Protein AF-A0A3N6MP33-F1 (afdb_monomer)

Sequence (142 aa):
MGRRGSESVDGRLYGLIVLSTVFGIGHHVDHVVRGNHVGWPLIPEITPFTYTLAIYPFLAAGLYLTLTERAGAGYWAVLLGAIFALVTVTHFGPWATEPPGDVVGPYESALAGYAAFAWLLGLVGALLVATCYSVLRWRRVA

Secondary structure (DSSP, 8-state):
-PPPGGGG--HHHHHHHHHHHHHHHHHHHHHHHHTSS--TTTSSS--HHHHHTTHHHHHHHHHHHHHTTS--HHHHHHHHHHHHHHHHHHHSSTT-SS-HHHHHTT-SSHHHHHHHHHHHHHHHHHHHHHHHHHHHHHHHH-

Foldseek 3Di:
DADFQQVLQDPVLVVLLVQLVVLLVVLLVLCVVLVPQDAPPVHPHDGPSNVCVVLVVLSVVQVVCNVVRNHHLVSQLVSLVVVLVSLDQCADDPNHVCHLCNQQVSDPDNVNSVVSVVSSVSSNVSSVVSNVSSVVSVVVSD

Radius of gyration: 16.41 Å; Cα contacts (8 Å, |Δi|>4): 159; chains: 1; bounding box: 38×28×55 Å

Organism: Natrarchaeobius chitinivorans (NCBI:txid1679083)

pLDDT: mean 94.91, std 9.64, range [42.5, 98.88]

Mean predicted aligned error: 3.57 Å

Solvent-accessible surface area (backbone atoms only — not comparable to full-atom values): 7390 Å² total; per-residue (Å²): 133,83,79,56,12,42,81,36,49,48,74,66,56,51,49,34,51,51,52,28,48,53,34,50,51,52,48,56,49,43,29,63,74,54,69,50,77,60,18,36,93,83,41,94,51,84,35,73,48,32,62,55,58,55,52,57,60,52,53,51,51,50,50,53,31,22,77,69,45,73,32,33,17,57,55,48,20,53,53,35,39,52,51,35,50,50,58,44,42,37,35,42,74,98,71,32,80,49,35,65,63,70,54,26,63,64,39,93,45,65,68,57,7,50,48,49,45,50,46,51,51,48,28,51,51,36,24,47,52,37,17,55,49,20,44,53,32,26,69,74,67,109

Nearest PDB structures (foldseek):
  5t1o-assembly1_B  TM=2.686E-01  e=9.001E+00  Escherichia coli K-12

Structure (mmCIF, N/CA/C/O backbone):
data_AF-A0A3N6MP33-F1
#
_entry.id   AF-A0A3N6MP33-F1
#
loop_
_atom_site.group_PDB
_atom_site.id
_atom_site.type_symbol
_atom_site.label_atom_id
_atom_site.label_alt_id
_atom_site.label_comp_id
_atom_site.label_asym_id
_atom_site.label_entity_id
_atom_site.label_seq_id
_atom_site.pdbx_PDB_ins_code
_atom_site.Cartn_x
_atom_site.Cartn_y
_atom_site.Cartn_z
_atom_site.occupancy
_atom_site.B_iso_or_equiv
_atom_site.auth_seq_id
_atom_site.auth_comp_id
_atom_site.auth_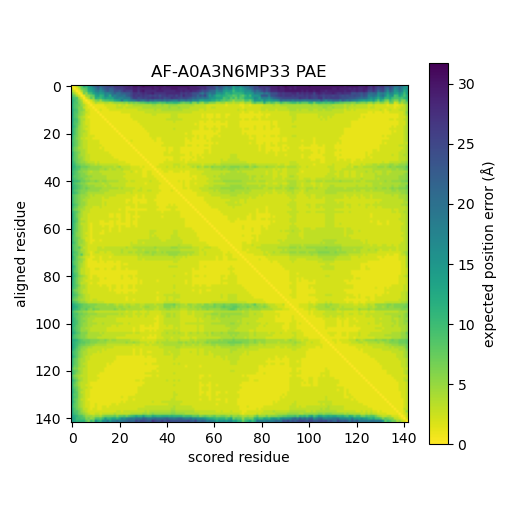asym_id
_atom_site.auth_atom_id
_atom_site.pdbx_PDB_model_num
ATOM 1 N N . MET A 1 1 ? -13.812 1.251 32.218 1.00 42.50 1 MET A N 1
ATOM 2 C CA . MET A 1 1 ? -14.077 -0.023 31.512 1.00 42.50 1 MET A CA 1
ATOM 3 C C . MET A 1 1 ? -13.658 0.184 30.063 1.00 42.50 1 MET A C 1
ATOM 5 O O . MET A 1 1 ? -14.336 0.915 29.358 1.00 42.50 1 MET A O 1
ATOM 9 N N . GLY A 1 2 ? -12.468 -0.288 29.678 1.00 49.75 2 GLY A N 1
ATOM 10 C CA . GLY A 1 2 ? -11.901 -0.023 28.349 1.00 49.75 2 GLY A CA 1
ATOM 11 C C . GLY A 1 2 ? -12.729 -0.705 27.264 1.00 49.75 2 GLY A C 1
ATOM 12 O O . GLY A 1 2 ? -13.003 -1.898 27.376 1.00 49.75 2 GLY A O 1
ATOM 13 N N . ARG A 1 3 ? -13.174 0.055 26.259 1.00 54.34 3 ARG A N 1
ATOM 14 C CA . ARG A 1 3 ? -13.923 -0.486 25.116 1.00 54.34 3 ARG A CA 1
ATOM 15 C C . ARG A 1 3 ? -13.048 -1.501 24.384 1.00 54.34 3 ARG A C 1
ATOM 17 O O . ARG A 1 3 ? -11.854 -1.268 24.196 1.00 54.34 3 ARG A O 1
ATOM 24 N N . ARG A 1 4 ? -13.648 -2.634 24.024 1.00 60.75 4 ARG A N 1
ATOM 25 C CA . ARG A 1 4 ? -12.998 -3.753 23.331 1.00 60.75 4 ARG A CA 1
ATOM 26 C C . ARG A 1 4 ? -12.408 -3.270 22.002 1.00 60.75 4 ARG A C 1
ATOM 28 O O . ARG A 1 4 ? -13.060 -2.510 21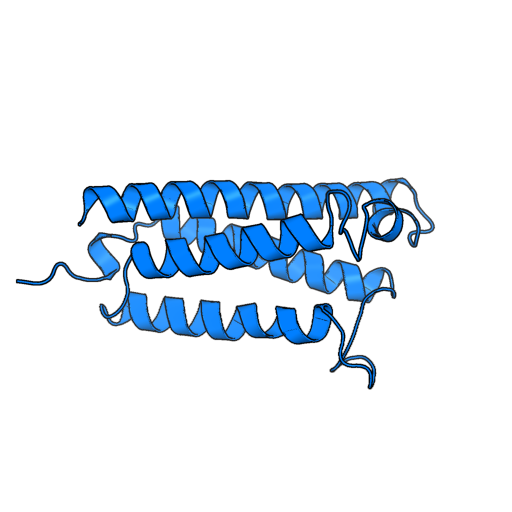.286 1.00 60.75 4 ARG A O 1
ATOM 35 N N . GLY A 1 5 ? -11.181 -3.679 21.673 1.00 58.25 5 GLY A N 1
ATOM 36 C CA . GLY A 1 5 ? -10.513 -3.283 20.427 1.00 58.25 5 GLY A CA 1
ATOM 37 C C . GLY A 1 5 ? -11.363 -3.547 19.173 1.00 58.25 5 GLY A C 1
ATOM 38 O O . GLY A 1 5 ? -11.414 -2.695 18.280 1.00 58.25 5 GLY A O 1
ATOM 39 N N . SER A 1 6 ? -12.115 -4.651 19.148 1.00 61.28 6 SER A N 1
ATOM 40 C CA . SER A 1 6 ? -12.984 -5.068 18.042 1.00 61.28 6 SER A CA 1
ATOM 41 C C . SER A 1 6 ? -14.206 -4.175 17.834 1.00 61.28 6 SER A C 1
ATOM 43 O O . SER A 1 6 ? -14.604 -3.964 16.694 1.00 61.28 6 SER A O 1
ATOM 45 N N . GLU A 1 7 ? -14.768 -3.552 18.877 1.00 76.50 7 GLU A N 1
ATOM 46 C CA . GLU A 1 7 ? -15.962 -2.693 18.737 1.00 76.50 7 GLU A CA 1
ATOM 47 C C . GLU A 1 7 ? -15.701 -1.497 17.806 1.00 76.50 7 GLU A C 1
ATOM 49 O O . GLU A 1 7 ? -16.592 -0.981 17.121 1.00 76.50 7 GLU A O 1
ATOM 54 N N . SER A 1 8 ? -14.445 -1.054 17.748 1.00 87.50 8 SER A N 1
ATOM 55 C CA . SER A 1 8 ? -14.027 0.048 16.888 1.00 87.50 8 SER A CA 1
ATOM 56 C C . SER A 1 8 ? -13.754 -0.360 15.437 1.00 87.50 8 SER A C 1
ATOM 58 O O . SER A 1 8 ? -13.814 0.508 14.562 1.00 87.50 8 SER A O 1
ATOM 60 N N . VAL A 1 9 ? -13.539 -1.650 15.162 1.00 94.50 9 VAL A N 1
ATOM 61 C CA . VAL A 1 9 ? -13.194 -2.199 13.842 1.00 94.50 9 VAL A CA 1
ATOM 62 C C . VAL A 1 9 ? -14.361 -3.032 13.314 1.00 94.50 9 VAL A C 1
ATOM 64 O O . VAL A 1 9 ? -14.545 -4.184 13.684 1.00 94.50 9 VAL A O 1
ATOM 67 N N . ASP A 1 10 ? -15.175 -2.443 12.439 1.00 94.31 10 ASP A N 1
ATOM 68 C CA . ASP A 1 10 ? -16.311 -3.141 11.834 1.00 94.31 10 ASP A CA 1
ATOM 69 C C . ASP A 1 10 ? -15.941 -3.846 10.518 1.00 94.31 10 ASP A C 1
ATOM 71 O O . ASP A 1 10 ? -14.836 -3.710 9.990 1.00 94.31 10 ASP A O 1
ATOM 75 N N . GLY A 1 11 ? -16.900 -4.582 9.946 1.00 95.88 11 GLY A N 1
ATOM 76 C CA . GLY A 1 11 ? -16.713 -5.292 8.676 1.00 95.88 11 GLY A CA 1
ATOM 77 C C . GLY A 1 11 ? -16.289 -4.389 7.511 1.00 95.88 11 GLY A C 1
ATOM 78 O O . GLY A 1 11 ? -15.592 -4.846 6.608 1.00 95.88 11 GLY A O 1
ATOM 79 N N . ARG A 1 12 ? -16.647 -3.097 7.538 1.00 97.69 12 ARG A N 1
ATOM 80 C CA . ARG A 1 12 ? -16.214 -2.131 6.519 1.00 97.69 12 ARG A CA 1
ATOM 81 C C . ARG A 1 12 ? -14.732 -1.814 6.661 1.00 97.69 12 ARG A C 1
ATOM 83 O O . ARG A 1 12 ? -14.023 -1.840 5.659 1.00 97.69 12 ARG A O 1
ATOM 90 N N . LEU A 1 13 ? -14.254 -1.560 7.882 1.00 97.44 13 LEU A N 1
ATOM 91 C CA . LEU A 1 13 ? -12.827 -1.341 8.115 1.00 97.44 13 LEU A CA 1
ATOM 92 C C . LEU A 1 13 ? -12.015 -2.602 7.785 1.00 97.44 13 LEU A C 1
ATOM 94 O O . LEU A 1 13 ? -10.995 -2.487 7.112 1.00 97.44 13 LEU A O 1
ATOM 98 N N . TYR A 1 14 ? -12.496 -3.797 8.147 1.00 97.88 14 TYR A N 1
ATOM 99 C CA . TYR A 1 14 ? -11.870 -5.050 7.706 1.00 97.88 14 TYR A CA 1
ATOM 100 C C . TYR A 1 14 ? -11.805 -5.167 6.181 1.00 97.88 14 TYR A C 1
ATOM 102 O O . TYR A 1 14 ? -10.747 -5.479 5.641 1.00 97.88 14 TYR A O 1
ATOM 110 N N . GLY A 1 15 ? -12.900 -4.865 5.480 1.00 98.50 15 GLY A N 1
ATOM 111 C CA . GLY A 1 15 ? -12.928 -4.868 4.017 1.00 98.50 15 GLY A CA 1
ATOM 112 C C . GLY A 1 15 ? -11.906 -3.909 3.405 1.00 98.50 15 GLY A C 1
ATOM 113 O O . GLY A 1 15 ? -11.206 -4.280 2.469 1.00 98.50 15 GLY A O 1
ATOM 114 N N . LEU A 1 16 ? -11.758 -2.707 3.968 1.00 98.62 16 LEU A N 1
ATOM 115 C CA . LEU A 1 16 ? -10.766 -1.726 3.517 1.00 98.62 16 LEU A CA 1
ATOM 116 C C . LEU A 1 16 ? -9.323 -2.182 3.783 1.00 98.62 16 LEU A C 1
ATOM 118 O O . LEU A 1 16 ? -8.462 -1.988 2.926 1.00 98.62 16 LEU A O 1
ATOM 122 N N . ILE A 1 17 ? -9.057 -2.815 4.931 1.00 98.44 17 ILE A N 1
ATOM 123 C CA . ILE A 1 17 ? -7.747 -3.407 5.247 1.00 98.44 17 ILE A CA 1
ATOM 124 C C . ILE A 1 17 ? -7.406 -4.508 4.239 1.00 98.44 17 ILE A C 1
ATOM 126 O O . ILE A 1 17 ? -6.319 -4.493 3.662 1.00 98.44 17 ILE A O 1
ATOM 130 N N . VAL A 1 18 ? -8.338 -5.431 3.982 1.00 98.62 18 VAL A N 1
ATOM 131 C CA . VAL A 1 18 ? -8.155 -6.515 3.003 1.00 98.62 18 VAL A CA 1
ATOM 132 C C . VAL A 1 18 ? -7.919 -5.945 1.609 1.00 98.62 18 VAL A C 1
ATOM 134 O O . VAL A 1 18 ? -6.946 -6.321 0.962 1.00 98.62 18 VAL A O 1
ATOM 137 N N . LEU A 1 19 ? -8.749 -4.997 1.169 1.00 98.69 19 LEU A N 1
ATOM 138 C CA . LEU A 1 19 ? -8.618 -4.362 -0.140 1.00 98.69 19 LEU A CA 1
ATOM 139 C C . LEU A 1 19 ? -7.246 -3.696 -0.308 1.00 98.69 19 LEU A C 1
ATOM 141 O O . LEU A 1 19 ? -6.563 -3.935 -1.300 1.00 98.69 19 LEU A O 1
ATOM 145 N N . SER A 1 20 ? -6.817 -2.917 0.688 1.00 98.69 20 SER A N 1
ATOM 146 C CA . SER A 1 20 ? -5.511 -2.244 0.679 1.00 98.69 20 SER A CA 1
ATOM 147 C C . SER A 1 20 ? -4.360 -3.252 0.664 1.00 98.69 20 SER A C 1
ATOM 149 O O . SER A 1 20 ? -3.362 -3.044 -0.020 1.00 98.69 20 SER A O 1
ATOM 151 N N . THR A 1 21 ? -4.514 -4.375 1.372 1.00 98.69 21 THR A N 1
ATOM 152 C CA . THR A 1 21 ? -3.531 -5.467 1.386 1.00 98.69 21 THR A CA 1
ATOM 153 C C . THR A 1 21 ? -3.423 -6.133 0.015 1.00 98.69 21 THR A C 1
ATOM 155 O O . THR A 1 21 ? -2.313 -6.339 -0.465 1.00 98.69 21 THR A O 1
ATOM 158 N N . VAL A 1 22 ? -4.547 -6.423 -0.652 1.00 98.75 22 VAL A N 1
ATOM 159 C CA . VAL A 1 22 ? -4.554 -6.997 -2.011 1.00 98.75 22 VAL A CA 1
ATOM 160 C C . VAL A 1 22 ? -3.871 -6.061 -3.002 1.00 98.75 22 VAL A C 1
ATOM 162 O O . VAL A 1 22 ? -3.009 -6.503 -3.760 1.00 98.75 22 VAL A O 1
ATOM 165 N N . PHE A 1 23 ? -4.196 -4.767 -2.963 1.00 98.81 23 PHE A N 1
ATOM 166 C CA . PHE A 1 23 ? -3.508 -3.779 -3.788 1.00 98.81 23 PHE A CA 1
ATOM 167 C C . PHE A 1 23 ? -2.007 -3.720 -3.478 1.00 98.81 23 PHE A C 1
ATOM 169 O O . PHE A 1 23 ? -1.206 -3.693 -4.407 1.00 98.81 23 PHE A O 1
ATOM 176 N N . GLY A 1 24 ? -1.614 -3.760 -2.200 1.00 98.62 24 GLY A N 1
ATOM 177 C CA . GLY A 1 24 ? -0.212 -3.721 -1.777 1.00 98.62 24 GLY A CA 1
ATOM 178 C C . GLY A 1 24 ? 0.593 -4.933 -2.249 1.00 98.62 24 GLY A C 1
ATOM 179 O O . GLY A 1 24 ? 1.717 -4.768 -2.726 1.00 98.62 24 GLY A O 1
ATOM 180 N N . ILE A 1 25 ? -0.001 -6.130 -2.187 1.00 98.75 25 ILE A N 1
ATOM 181 C CA . ILE A 1 25 ? 0.587 -7.358 -2.740 1.00 98.75 25 ILE A CA 1
ATOM 182 C C . ILE A 1 25 ? 0.716 -7.234 -4.254 1.00 98.75 25 ILE A C 1
ATOM 184 O O . ILE A 1 25 ? 1.795 -7.472 -4.783 1.00 98.75 25 ILE A O 1
ATOM 188 N N . GLY A 1 26 ? -0.353 -6.828 -4.947 1.00 98.81 26 GLY A N 1
ATOM 189 C CA . GLY A 1 26 ? -0.321 -6.638 -6.397 1.00 98.81 26 GLY A CA 1
ATOM 190 C C . GLY A 1 26 ? 0.728 -5.614 -6.832 1.00 98.81 26 GLY A C 1
ATOM 191 O O . GLY A 1 26 ? 1.414 -5.839 -7.818 1.00 98.81 26 GLY A O 1
ATOM 192 N N . HIS A 1 27 ? 0.926 -4.550 -6.048 1.00 98.62 27 HIS A N 1
ATOM 193 C CA . HIS A 1 27 ? 1.982 -3.566 -6.278 1.00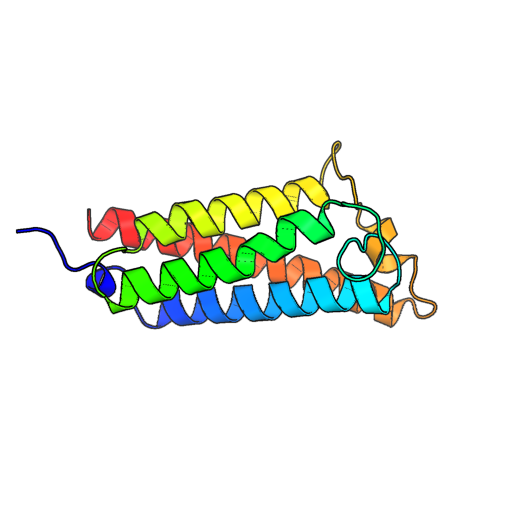 98.62 27 HIS A CA 1
ATOM 194 C C . HIS A 1 27 ? 3.372 -4.185 -6.107 1.00 98.62 27 HIS A C 1
ATOM 196 O O . HIS A 1 27 ? 4.204 -4.056 -6.990 1.00 98.62 27 HIS A O 1
ATOM 202 N N . HIS A 1 28 ? 3.629 -4.957 -5.045 1.00 98.50 28 HIS A N 1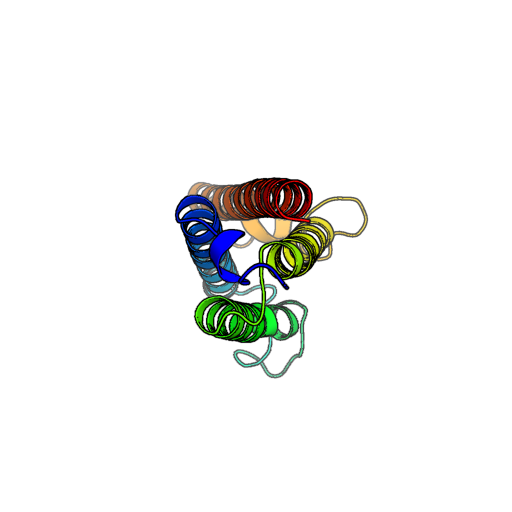
ATOM 203 C CA . HIS A 1 28 ? 4.911 -5.671 -4.927 1.00 98.50 28 HIS A CA 1
ATOM 204 C C . HIS A 1 28 ? 5.123 -6.676 -6.066 1.00 98.50 28 HIS A C 1
ATOM 206 O O . HIS A 1 28 ? 6.241 -6.804 -6.552 1.00 98.50 28 HIS A O 1
ATOM 212 N N . VAL A 1 29 ? 4.074 -7.375 -6.508 1.00 98.62 29 VAL A N 1
ATOM 213 C CA . VAL A 1 29 ? 4.146 -8.264 -7.677 1.00 98.62 29 VAL A CA 1
ATOM 214 C C . VAL A 1 29 ? 4.479 -7.475 -8.941 1.00 98.62 29 VAL A C 1
ATOM 216 O O . VAL A 1 29 ? 5.308 -7.946 -9.713 1.00 98.62 29 VAL A O 1
ATOM 219 N N . ASP A 1 30 ? 3.902 -6.283 -9.127 1.00 98.50 30 ASP A N 1
ATOM 220 C CA 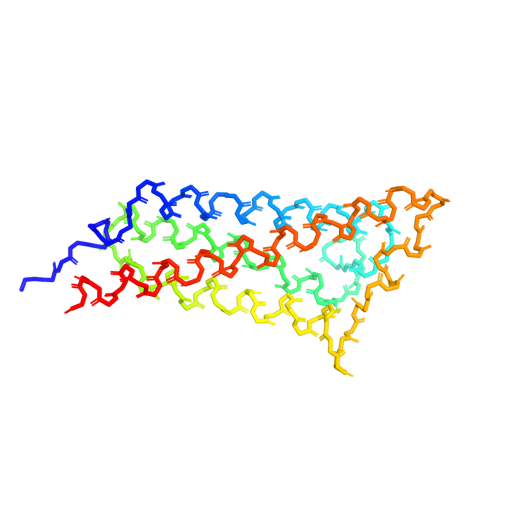. ASP A 1 30 ? 4.257 -5.383 -10.227 1.00 98.50 30 ASP A CA 1
ATOM 221 C C . ASP A 1 30 ? 5.768 -5.150 -10.264 1.00 98.50 30 ASP A C 1
ATOM 223 O O . ASP A 1 30 ? 6.361 -5.497 -11.277 1.00 98.50 30 ASP A O 1
ATOM 227 N N . HIS A 1 31 ? 6.405 -4.720 -9.162 1.00 98.25 31 HIS A N 1
ATOM 228 C CA . HIS A 1 31 ? 7.871 -4.561 -9.083 1.00 98.25 31 HIS A CA 1
ATOM 229 C C . HIS A 1 31 ? 8.636 -5.792 -9.593 1.00 98.25 31 HIS A C 1
ATOM 231 O O . HIS A 1 31 ? 9.59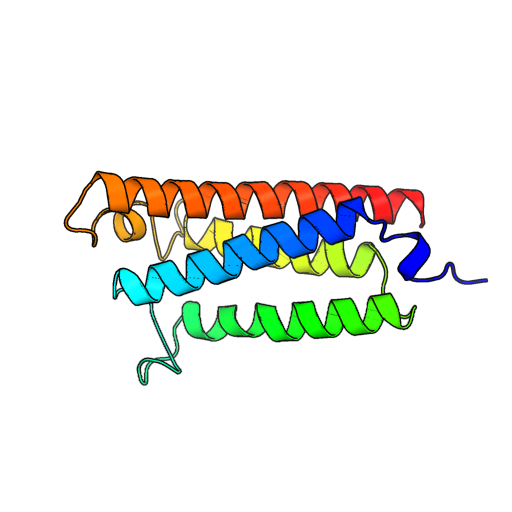3 -5.660 -10.358 1.00 98.25 31 HIS A O 1
ATOM 237 N N . VAL A 1 32 ? 8.209 -6.997 -9.200 1.00 98.31 32 VAL A N 1
ATOM 238 C CA . VAL A 1 32 ? 8.842 -8.248 -9.649 1.00 98.31 32 VAL A CA 1
ATOM 239 C C . VAL A 1 32 ? 8.670 -8.457 -11.152 1.00 98.31 32 VAL A C 1
ATOM 241 O O . VAL A 1 32 ? 9.627 -8.825 -11.826 1.00 98.31 32 VAL A O 1
ATOM 244 N N . VAL A 1 33 ? 7.465 -8.223 -11.677 1.00 97.81 33 VAL A N 1
ATOM 245 C CA . VAL A 1 33 ? 7.138 -8.406 -13.098 1.00 97.81 33 VAL A CA 1
ATOM 246 C C . VAL A 1 33 ? 7.869 -7.389 -13.972 1.00 97.81 33 VAL A C 1
ATOM 248 O O . VAL A 1 33 ? 8.435 -7.770 -14.994 1.00 97.81 33 VAL A O 1
ATOM 251 N N . ARG A 1 34 ? 7.880 -6.112 -13.574 1.00 96.50 34 ARG A N 1
ATOM 252 C CA . ARG A 1 34 ? 8.539 -5.032 -14.326 1.00 96.50 34 ARG A CA 1
ATOM 253 C C . ARG A 1 34 ? 10.063 -5.031 -14.179 1.00 96.50 34 ARG A C 1
ATOM 255 O O . ARG A 1 34 ? 10.751 -4.397 -14.972 1.00 96.50 34 ARG A O 1
ATOM 262 N N . GLY A 1 35 ? 10.597 -5.743 -13.187 1.00 95.38 35 GLY A N 1
ATOM 263 C CA . GLY A 1 35 ? 12.029 -6.010 -13.047 1.00 95.38 35 GLY A CA 1
ATOM 264 C C . GLY A 1 35 ? 12.882 -4.819 -12.596 1.00 95.38 35 GLY A C 1
ATOM 265 O O . GLY A 1 35 ? 14.107 -4.908 -12.647 1.00 95.38 35 GLY A O 1
ATOM 266 N N . ASN A 1 36 ? 12.280 -3.717 -12.140 1.00 96.62 36 ASN A N 1
ATOM 267 C CA . ASN A 1 36 ? 12.987 -2.593 -11.526 1.00 96.62 36 ASN A CA 1
ATOM 268 C C . ASN A 1 36 ? 12.462 -2.303 -10.114 1.00 96.62 36 ASN A C 1
ATOM 270 O O . ASN A 1 36 ? 11.364 -2.707 -9.735 1.00 96.62 36 ASN A O 1
ATOM 274 N N . HIS A 1 37 ? 13.289 -1.616 -9.318 1.00 96.38 37 HIS A N 1
ATOM 275 C CA . HIS A 1 37 ? 12.981 -1.266 -7.925 1.00 96.38 37 HIS A CA 1
ATOM 276 C C . HIS A 1 37 ? 12.610 -2.470 -7.047 1.00 96.38 37 HIS A C 1
ATOM 278 O O . HIS A 1 37 ? 11.791 -2.367 -6.140 1.00 96.38 37 HIS A O 1
ATOM 284 N N . VAL A 1 38 ? 13.205 -3.630 -7.321 1.00 97.69 38 VAL A N 1
ATOM 285 C CA . VAL A 1 38 ? 13.169 -4.797 -6.430 1.00 97.69 38 VAL A CA 1
ATOM 286 C C . VAL A 1 38 ? 14.313 -4.716 -5.415 1.00 97.69 38 VAL A C 1
ATOM 288 O O . VAL A 1 38 ? 15.168 -3.833 -5.474 1.00 97.69 38 VAL A O 1
ATOM 291 N N . GLY A 1 39 ? 14.327 -5.623 -4.449 1.00 97.38 39 GLY A N 1
ATOM 292 C CA . GLY A 1 39 ? 15.396 -5.754 -3.462 1.00 97.38 39 GLY A CA 1
ATOM 293 C C . GLY A 1 39 ? 15.414 -7.160 -2.886 1.00 97.38 39 GLY A C 1
ATOM 294 O O . GLY A 1 39 ? 14.710 -8.054 -3.369 1.00 97.38 39 GLY A O 1
ATOM 295 N N . TRP A 1 40 ? 16.172 -7.360 -1.816 1.00 97.56 40 TRP A N 1
ATOM 296 C CA . TRP A 1 40 ? 16.123 -8.584 -1.028 1.00 97.56 40 TRP A CA 1
ATOM 297 C C . TRP A 1 40 ? 14.670 -8.916 -0.641 1.00 97.56 40 TRP A C 1
ATOM 299 O O . TRP A 1 40 ? 13.930 -8.005 -0.244 1.00 97.56 40 TRP A O 1
ATOM 309 N N . PRO A 1 41 ? 14.237 -10.187 -0.749 1.00 96.56 41 PRO A N 1
ATOM 310 C CA . PRO A 1 41 ? 15.051 -11.387 -0.982 1.00 96.56 41 PRO A CA 1
ATOM 311 C C . PRO A 1 41 ? 15.283 -11.771 -2.454 1.00 96.56 41 PRO A C 1
ATOM 313 O O . PRO A 1 41 ? 15.818 -12.848 -2.703 1.00 96.56 41 PRO A O 1
ATOM 316 N N . LEU A 1 42 ? 14.880 -10.949 -3.427 1.00 97.25 42 LEU A N 1
ATOM 317 C CA . LEU A 1 42 ? 15.012 -11.289 -4.852 1.00 97.25 42 LEU A CA 1
ATOM 318 C C . LEU A 1 42 ? 16.420 -11.029 -5.392 1.00 97.25 42 LEU A C 1
ATOM 320 O O . LEU A 1 42 ? 16.933 -11.821 -6.179 1.00 97.25 42 LEU A O 1
ATOM 324 N N . ILE A 1 43 ? 17.040 -9.940 -4.944 1.00 97.25 43 ILE A N 1
ATOM 325 C CA . ILE A 1 43 ? 18.428 -9.571 -5.243 1.00 97.25 43 ILE A CA 1
ATOM 326 C C . ILE A 1 43 ? 19.176 -9.261 -3.930 1.00 97.25 43 ILE A C 1
ATOM 328 O O . ILE A 1 43 ? 18.521 -9.048 -2.907 1.00 97.25 43 ILE A O 1
ATOM 332 N N . PRO A 1 44 ? 20.522 -9.274 -3.888 1.00 97.75 44 PRO A N 1
ATOM 333 C CA . PRO A 1 44 ? 21.277 -9.029 -2.651 1.00 97.75 44 PRO A CA 1
ATOM 334 C C . PRO A 1 44 ? 21.090 -7.629 -2.040 1.00 97.75 44 PRO A C 1
ATOM 336 O O . PRO A 1 44 ? 21.350 -7.435 -0.852 1.00 97.75 44 PRO A O 1
ATOM 339 N N . GLU A 1 45 ? 20.667 -6.650 -2.835 1.00 97.00 45 GLU A N 1
ATOM 340 C CA . GLU A 1 45 ? 20.546 -5.248 -2.452 1.00 97.00 45 GLU A CA 1
ATOM 341 C C . GLU A 1 45 ? 19.339 -4.997 -1.539 1.00 97.00 45 GLU A C 1
ATOM 343 O O . GLU A 1 45 ? 18.225 -5.455 -1.791 1.00 97.00 45 GLU A O 1
ATOM 348 N N . ILE A 1 46 ? 19.541 -4.194 -0.493 1.00 97.12 46 ILE A N 1
ATOM 349 C CA . ILE A 1 46 ? 18.457 -3.704 0.363 1.00 97.12 46 ILE A CA 1
ATOM 350 C C . ILE A 1 46 ? 17.926 -2.399 -0.225 1.00 97.12 46 ILE A C 1
ATOM 352 O O . ILE A 1 46 ? 18.635 -1.392 -0.261 1.00 97.12 46 ILE A O 1
ATOM 356 N N . THR A 1 47 ? 16.671 -2.408 -0.661 1.00 95.56 47 THR A N 1
ATOM 357 C CA . THR A 1 47 ? 16.013 -1.263 -1.310 1.00 95.56 47 THR A CA 1
ATOM 358 C C . THR A 1 47 ? 14.710 -0.909 -0.579 1.00 95.56 47 THR A C 1
ATOM 360 O O . THR A 1 47 ?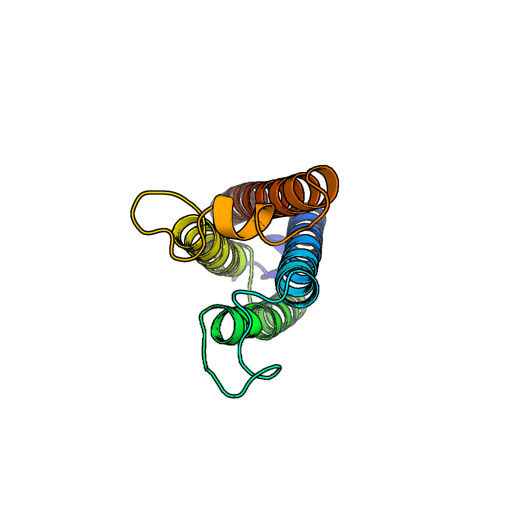 14.319 -1.629 0.349 1.00 95.56 47 THR A O 1
ATOM 363 N N . PRO A 1 48 ? 14.007 0.186 -0.941 1.00 95.19 48 PRO A N 1
ATOM 364 C CA . PRO A 1 48 ? 12.683 0.480 -0.389 1.00 95.19 48 PRO A CA 1
ATOM 365 C C . PRO A 1 48 ? 11.725 -0.717 -0.448 1.00 95.19 48 PRO A C 1
ATOM 367 O O . PRO A 1 48 ? 11.062 -0.985 0.551 1.00 95.19 48 PRO A O 1
ATOM 370 N N . PHE A 1 49 ? 11.758 -1.497 -1.536 1.00 97.25 49 PHE A N 1
ATOM 371 C CA . PHE A 1 49 ? 11.018 -2.755 -1.679 1.00 97.25 49 PHE A CA 1
ATOM 372 C C . PHE A 1 49 ? 11.241 -3.708 -0.499 1.00 97.25 49 PHE A C 1
ATOM 374 O O . PHE A 1 49 ? 10.289 -4.241 0.063 1.00 97.25 49 PHE A O 1
ATOM 381 N N . THR A 1 50 ? 12.492 -3.902 -0.071 1.00 97.50 50 THR A N 1
ATOM 382 C CA . THR A 1 50 ? 12.819 -4.780 1.061 1.00 97.50 50 THR A CA 1
ATOM 383 C C . THR A 1 50 ? 12.198 -4.281 2.360 1.00 97.50 50 THR A C 1
ATOM 385 O O . THR A 1 50 ? 11.608 -5.063 3.107 1.00 97.50 50 THR A O 1
ATOM 388 N N . TYR A 1 51 ? 12.305 -2.981 2.640 1.00 96.38 51 TYR A N 1
ATOM 389 C CA . TYR A 1 51 ? 11.728 -2.403 3.852 1.00 96.38 51 TYR A CA 1
ATOM 390 C C . TYR A 1 51 ? 10.198 -2.477 3.844 1.00 96.38 51 TYR A C 1
ATOM 392 O O . TYR A 1 51 ? 9.593 -2.765 4.879 1.00 96.38 51 TYR A O 1
ATOM 400 N N . THR A 1 52 ? 9.555 -2.277 2.690 1.00 96.94 52 THR A N 1
ATOM 401 C CA . THR A 1 52 ? 8.092 -2.331 2.574 1.00 96.94 52 THR A CA 1
ATOM 402 C C . THR A 1 52 ? 7.527 -3.740 2.722 1.00 96.94 52 THR A C 1
ATOM 404 O O . THR A 1 52 ? 6.371 -3.869 3.123 1.00 96.94 52 THR A O 1
ATOM 407 N N . LEU A 1 53 ? 8.322 -4.804 2.552 1.00 97.94 53 LEU A N 1
ATOM 408 C CA . LEU A 1 53 ? 7.891 -6.165 2.907 1.00 97.94 53 LEU A CA 1
ATOM 409 C C . LEU A 1 53 ? 7.537 -6.302 4.398 1.00 97.94 53 LEU A C 1
ATOM 411 O O . LEU A 1 53 ? 6.704 -7.138 4.751 1.00 97.94 53 LEU A O 1
ATOM 415 N N . ALA A 1 54 ? 8.095 -5.462 5.280 1.00 97.81 54 ALA A N 1
ATOM 416 C CA . ALA A 1 54 ? 7.750 -5.454 6.704 1.00 97.81 54 ALA A CA 1
ATOM 417 C C . ALA A 1 54 ? 6.295 -5.022 6.972 1.00 97.81 54 ALA A C 1
ATOM 419 O O . ALA A 1 54 ? 5.758 -5.297 8.045 1.00 97.81 54 ALA A O 1
ATOM 420 N N . ILE A 1 55 ? 5.613 -4.404 6.001 1.00 98.31 55 ILE A N 1
ATOM 421 C CA . ILE A 1 55 ? 4.196 -4.040 6.121 1.00 98.31 55 ILE A CA 1
ATOM 422 C C . ILE A 1 55 ? 3.337 -5.279 6.405 1.00 98.31 55 ILE A C 1
ATOM 424 O O . ILE A 1 55 ? 2.456 -5.225 7.260 1.00 98.31 55 ILE A O 1
ATOM 428 N N . TYR A 1 56 ? 3.606 -6.413 5.754 1.00 98.31 56 TYR A N 1
ATOM 429 C CA . TYR A 1 56 ? 2.798 -7.627 5.902 1.00 98.31 56 TYR A CA 1
ATOM 430 C C . TYR A 1 56 ? 2.812 -8.222 7.319 1.00 98.31 56 TYR A C 1
ATOM 432 O O . TYR A 1 56 ? 1.727 -8.478 7.849 1.00 98.31 56 TYR A O 1
ATOM 440 N N . PRO A 1 57 ? 3.967 -8.410 7.993 1.00 98.38 57 PRO A N 1
ATOM 441 C CA . PRO A 1 57 ? 3.961 -8.826 9.390 1.00 98.38 57 PRO A CA 1
ATOM 442 C C . PRO A 1 57 ? 3.324 -7.784 10.319 1.00 98.38 57 PRO A C 1
ATOM 444 O O . PRO A 1 57 ? 2.654 -8.186 11.269 1.00 98.38 57 PRO A O 1
ATOM 447 N N . PHE A 1 58 ? 3.435 -6.474 10.049 1.00 98.56 58 PHE A N 1
ATOM 448 C CA . PHE A 1 58 ? 2.696 -5.468 10.827 1.00 98.56 58 PHE A CA 1
ATOM 449 C C . PHE A 1 58 ? 1.180 -5.594 10.640 1.00 98.56 58 PHE A C 1
ATOM 451 O O . PHE A 1 58 ? 0.453 -5.594 11.628 1.00 98.56 58 PHE A O 1
ATOM 458 N N . LEU A 1 59 ? 0.690 -5.787 9.412 1.00 98.19 59 LEU A N 1
ATOM 459 C CA . LEU A 1 59 ? -0.731 -6.040 9.146 1.00 98.19 59 LEU A CA 1
ATOM 460 C C . LEU A 1 59 ? -1.221 -7.311 9.858 1.00 98.19 59 LEU A C 1
ATOM 462 O O . LEU A 1 59 ? -2.278 -7.293 10.489 1.00 98.19 59 LEU A O 1
ATOM 466 N N . ALA A 1 60 ? -0.442 -8.396 9.809 1.00 98.31 60 ALA A N 1
ATOM 467 C CA . ALA A 1 60 ? -0.771 -9.652 10.481 1.00 98.31 60 ALA A CA 1
ATOM 468 C C . ALA A 1 60 ? -0.805 -9.498 12.011 1.00 98.31 60 ALA A C 1
ATOM 470 O O . ALA A 1 60 ? -1.752 -9.950 12.659 1.00 98.31 60 ALA A O 1
ATOM 471 N N . ALA A 1 61 ? 0.185 -8.814 12.591 1.00 98.25 61 ALA A N 1
ATOM 472 C CA . ALA A 1 61 ? 0.218 -8.505 14.018 1.00 98.25 61 ALA A CA 1
ATOM 473 C C . ALA A 1 61 ? -0.966 -7.616 14.425 1.00 98.25 61 ALA A C 1
ATOM 475 O O . ALA A 1 61 ? -1.621 -7.889 15.428 1.00 98.25 61 ALA A O 1
ATOM 476 N N . GLY A 1 62 ? -1.284 -6.598 13.626 1.00 96.75 62 GLY A N 1
ATOM 477 C CA . GLY A 1 62 ? -2.450 -5.741 13.810 1.00 96.75 62 GLY A CA 1
ATOM 478 C C . GLY A 1 62 ? -3.757 -6.517 13.830 1.00 96.75 62 GLY A C 1
ATOM 479 O O . GLY A 1 62 ? -4.562 -6.353 14.745 1.00 96.75 62 GLY A O 1
ATOM 480 N N . LEU A 1 63 ? -3.935 -7.425 12.867 1.00 96.69 63 LEU A N 1
ATOM 481 C CA . LEU A 1 63 ? -5.101 -8.300 12.804 1.00 96.69 63 LEU A CA 1
ATOM 482 C C . LEU A 1 63 ? -5.190 -9.195 14.042 1.00 96.69 63 LEU A C 1
ATOM 484 O O . LEU A 1 63 ? -6.240 -9.234 14.680 1.00 96.69 63 LEU A O 1
ATOM 488 N N . TYR A 1 64 ? -4.094 -9.851 14.428 1.00 97.31 64 TYR A N 1
ATOM 489 C CA . TYR A 1 64 ? -4.038 -10.663 15.645 1.00 97.31 64 TYR A CA 1
ATOM 490 C C . TYR A 1 64 ? -4.402 -9.852 16.898 1.00 97.31 64 TYR A C 1
ATOM 492 O O . TYR A 1 64 ? -5.217 -10.289 17.712 1.00 97.31 64 TYR A O 1
ATOM 500 N N . LEU A 1 65 ? -3.848 -8.647 17.050 1.00 96.19 65 LEU A N 1
ATOM 501 C CA . LEU A 1 65 ? -4.139 -7.773 18.185 1.00 96.19 65 LEU A CA 1
ATOM 502 C C . LEU A 1 65 ? -5.592 -7.291 18.183 1.00 96.19 65 LEU A C 1
ATOM 504 O O . LEU A 1 65 ? -6.193 -7.199 19.250 1.00 96.19 65 LEU A O 1
ATOM 508 N N . THR A 1 66 ? -6.188 -7.017 17.023 1.00 95.19 66 THR A N 1
ATOM 509 C CA . THR A 1 66 ? -7.611 -6.663 16.943 1.00 95.19 66 THR A CA 1
ATOM 510 C C . THR A 1 66 ? -8.512 -7.845 17.280 1.00 95.19 66 THR A C 1
ATOM 512 O O . THR A 1 66 ? -9.427 -7.688 18.083 1.00 95.19 66 THR A O 1
ATOM 515 N N . LEU A 1 67 ? -8.229 -9.038 16.749 1.00 93.94 67 LEU A N 1
ATOM 516 C CA . LEU A 1 67 ? -9.005 -10.251 17.038 1.00 93.94 67 LEU A CA 1
ATOM 517 C C . LEU A 1 67 ? -8.887 -10.701 18.502 1.00 93.94 67 LEU A C 1
ATOM 519 O O . LEU A 1 67 ? -9.798 -11.329 19.029 1.00 93.94 67 LEU A O 1
ATOM 523 N N . THR A 1 68 ? -7.782 -10.363 19.169 1.00 94.50 68 THR A N 1
ATOM 524 C CA . THR A 1 68 ? -7.570 -10.623 20.603 1.00 94.50 68 THR A CA 1
ATOM 525 C C . THR A 1 68 ? -7.963 -9.447 21.499 1.00 94.50 68 THR A C 1
ATOM 527 O O . THR A 1 68 ? -7.632 -9.448 22.684 1.00 94.50 68 THR A O 1
ATOM 530 N N . GLU A 1 69 ? -8.685 -8.458 20.959 1.00 92.56 69 GLU A N 1
ATOM 531 C CA . GLU A 1 69 ? -9.231 -7.302 21.687 1.00 92.56 69 GLU A CA 1
ATOM 532 C C . GLU A 1 69 ? -8.188 -6.336 22.278 1.00 92.56 69 GLU A C 1
ATOM 534 O O . GLU A 1 69 ? -8.501 -5.536 23.160 1.00 92.56 69 GLU A O 1
ATOM 539 N N . ARG A 1 70 ? -6.947 -6.377 21.785 1.00 93.56 70 ARG A N 1
ATOM 540 C CA . ARG A 1 70 ? -5.805 -5.576 22.265 1.00 93.56 70 ARG A CA 1
ATOM 541 C C . ARG A 1 70 ? -5.514 -4.335 21.423 1.00 93.56 70 ARG A C 1
ATOM 543 O O . ARG A 1 70 ? -4.804 -3.449 21.890 1.00 93.56 70 ARG A O 1
ATOM 550 N N . ALA A 1 71 ? -6.037 -4.258 20.201 1.00 94.19 71 ALA A N 1
ATOM 551 C CA . ALA A 1 71 ? -5.873 -3.107 19.315 1.00 94.19 71 ALA A CA 1
ATOM 552 C C . ALA A 1 71 ? -7.178 -2.768 18.588 1.00 94.19 71 ALA A C 1
ATOM 554 O O . ALA A 1 71 ? -7.889 -3.654 18.123 1.00 94.19 71 ALA A O 1
ATOM 555 N N . GLY A 1 72 ? -7.476 -1.476 18.461 1.00 94.69 72 GLY A N 1
ATOM 556 C CA . GLY A 1 72 ? -8.667 -0.979 17.771 1.00 94.69 72 GLY A CA 1
ATOM 557 C C . GLY A 1 72 ? -8.346 -0.067 16.589 1.00 94.69 72 GLY A C 1
ATOM 558 O O . GLY A 1 72 ? -7.228 -0.039 16.081 1.00 94.69 72 GLY A O 1
ATOM 559 N N . ALA A 1 73 ? -9.322 0.733 16.172 1.00 96.25 73 ALA A N 1
ATOM 560 C CA . ALA A 1 73 ? -9.232 1.621 15.017 1.00 96.25 73 ALA A CA 1
ATOM 561 C C . ALA A 1 73 ? -8.052 2.608 15.076 1.00 96.25 73 ALA A C 1
ATOM 563 O O . ALA A 1 73 ? -7.534 2.978 14.028 1.00 96.25 73 ALA A O 1
ATOM 564 N N . GLY A 1 74 ? -7.588 2.996 16.270 1.00 96.12 74 GLY A N 1
ATOM 565 C CA . GLY A 1 74 ? -6.417 3.866 16.406 1.00 96.12 74 GLY A CA 1
ATOM 566 C C . GLY A 1 74 ? -5.107 3.230 15.941 1.00 96.12 74 GLY A C 1
ATOM 567 O O . GLY A 1 74 ? -4.304 3.897 15.296 1.00 96.12 74 GLY A O 1
ATOM 568 N N . TYR A 1 75 ? -4.926 1.925 16.172 1.00 97.19 75 TYR A N 1
ATOM 569 C CA . TYR A 1 75 ? -3.788 1.183 15.624 1.00 97.19 75 TYR A CA 1
ATOM 570 C C . TYR A 1 75 ? -3.810 1.220 14.091 1.00 97.19 75 TYR A C 1
ATOM 572 O O . TYR A 1 75 ? -2.819 1.570 13.453 1.00 97.19 75 TYR A O 1
ATOM 580 N N . TRP A 1 76 ? -4.974 0.921 13.507 1.00 98.06 76 TRP A N 1
ATOM 581 C CA . TRP A 1 76 ? -5.158 0.906 12.058 1.00 98.06 76 TRP A CA 1
ATOM 582 C C . TRP A 1 76 ? -4.996 2.290 11.434 1.00 98.06 76 TRP A C 1
ATOM 584 O O . TRP A 1 76 ? -4.395 2.394 10.372 1.00 98.06 76 TRP A O 1
ATOM 594 N N . ALA A 1 77 ? -5.453 3.350 12.103 1.00 98.25 77 ALA A N 1
ATOM 595 C CA . ALA A 1 77 ? -5.263 4.724 11.648 1.00 98.25 77 ALA A CA 1
ATOM 596 C C . ALA A 1 77 ? -3.783 5.094 11.526 1.00 98.25 77 ALA A C 1
ATOM 598 O O . ALA A 1 77 ? -3.374 5.658 10.513 1.00 98.25 77 ALA A O 1
ATOM 599 N N . VAL A 1 78 ? -2.976 4.744 12.532 1.00 98.38 78 VAL A N 1
ATOM 600 C CA . VAL A 1 78 ? -1.532 5.008 12.506 1.00 98.38 78 VAL A CA 1
ATOM 601 C C . VAL A 1 78 ? -0.842 4.153 11.447 1.00 98.38 78 VAL A C 1
ATOM 603 O O . VAL A 1 78 ? -0.111 4.692 10.621 1.00 98.38 78 VAL A O 1
ATOM 606 N N . LEU A 1 79 ? -1.090 2.839 11.435 1.00 98.69 79 LEU A N 1
ATOM 607 C CA . LE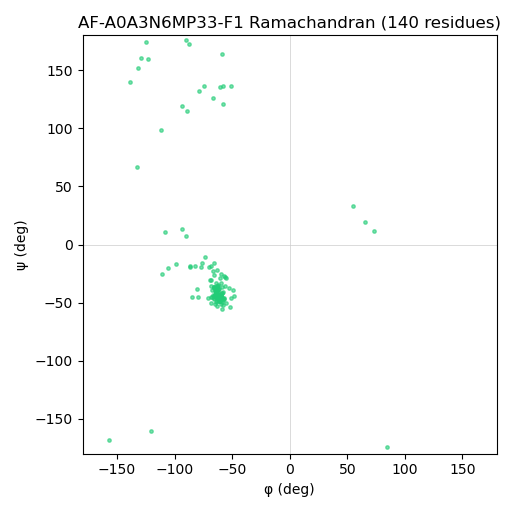U A 1 79 ? -0.423 1.925 10.507 1.00 98.69 79 LEU A CA 1
ATOM 608 C C . LEU A 1 79 ? -0.763 2.245 9.045 1.00 98.69 79 LEU A C 1
ATOM 610 O O . LEU A 1 79 ? 0.139 2.439 8.234 1.00 98.69 79 LEU A O 1
ATOM 614 N N . LEU A 1 80 ? -2.052 2.329 8.704 1.00 98.75 80 LEU A N 1
ATOM 615 C CA . LEU A 1 80 ? -2.493 2.597 7.332 1.00 98.75 80 LEU A CA 1
ATOM 616 C C . LEU A 1 80 ? -2.094 4.004 6.883 1.00 98.75 80 LEU A C 1
ATOM 618 O O . LEU A 1 80 ? -1.684 4.169 5.738 1.00 98.75 80 LEU A O 1
ATOM 622 N N . GLY A 1 81 ? -2.135 4.990 7.786 1.00 98.81 81 GLY A N 1
ATOM 623 C CA . GLY A 1 81 ? -1.676 6.347 7.499 1.00 98.81 81 GLY A CA 1
ATOM 624 C C . GLY A 1 81 ? -0.174 6.420 7.223 1.00 98.81 81 GLY A C 1
ATOM 625 O O . GLY A 1 81 ? 0.242 7.109 6.293 1.00 98.81 81 GLY A O 1
ATOM 626 N N . ALA A 1 82 ? 0.641 5.671 7.971 1.00 98.75 82 ALA A N 1
ATOM 627 C CA . ALA A 1 82 ? 2.077 5.571 7.719 1.00 98.75 82 ALA A CA 1
ATOM 628 C C . ALA A 1 82 ? 2.371 4.899 6.368 1.00 98.75 82 ALA A C 1
ATOM 630 O O . ALA A 1 82 ? 3.195 5.400 5.607 1.00 98.75 82 ALA A O 1
ATOM 631 N N . ILE A 1 83 ? 1.659 3.815 6.037 1.00 98.62 83 ILE A N 1
ATOM 632 C CA . ILE A 1 83 ? 1.788 3.135 4.738 1.00 98.62 83 ILE A CA 1
ATOM 633 C C . ILE A 1 83 ? 1.352 4.064 3.598 1.00 98.62 83 ILE A C 1
ATOM 635 O O . ILE A 1 83 ? 2.061 4.183 2.603 1.00 98.62 83 ILE A O 1
ATOM 639 N N . PHE A 1 84 ? 0.221 4.759 3.751 1.00 98.81 84 PHE A N 1
ATOM 640 C CA . PHE A 1 84 ? -0.265 5.750 2.791 1.00 98.81 84 PHE A CA 1
ATOM 641 C C . PHE A 1 84 ? 0.784 6.828 2.513 1.00 98.81 84 PHE A C 1
ATOM 643 O O . PHE A 1 84 ? 1.095 7.100 1.352 1.00 98.81 84 PHE A O 1
ATOM 650 N N . ALA A 1 85 ? 1.344 7.422 3.568 1.00 98.31 85 ALA A N 1
ATOM 651 C CA . ALA A 1 85 ? 2.365 8.452 3.442 1.00 98.31 85 ALA A CA 1
ATOM 652 C C . ALA A 1 85 ? 3.625 7.913 2.753 1.00 98.31 85 ALA A C 1
ATOM 654 O O . ALA A 1 85 ? 4.125 8.554 1.833 1.00 98.31 85 ALA A O 1
ATOM 655 N N . LEU A 1 86 ? 4.092 6.724 3.150 1.00 97.50 86 LEU A N 1
ATOM 656 C CA . LEU A 1 86 ? 5.261 6.076 2.560 1.00 97.50 86 LEU A CA 1
ATOM 657 C C . LEU A 1 86 ? 5.077 5.851 1.053 1.00 97.50 86 LEU A C 1
ATOM 659 O O . LEU A 1 86 ? 5.861 6.374 0.270 1.00 97.50 86 LEU A O 1
ATOM 663 N N . VAL A 1 87 ? 4.005 5.161 0.645 1.00 98.00 87 VAL A N 1
ATOM 664 C CA . VAL A 1 87 ? 3.704 4.891 -0.775 1.00 98.00 87 VAL A CA 1
ATOM 665 C C . VAL A 1 87 ? 3.566 6.196 -1.560 1.00 98.00 87 VAL A C 1
ATOM 667 O O . VAL A 1 87 ? 4.077 6.315 -2.673 1.00 98.00 87 VAL A O 1
ATOM 670 N N . THR A 1 88 ? 2.908 7.202 -0.978 1.00 98.25 88 THR A N 1
ATOM 671 C CA . THR A 1 88 ? 2.705 8.487 -1.652 1.00 98.25 88 THR A CA 1
ATOM 672 C C . THR A 1 88 ? 4.027 9.219 -1.880 1.00 98.25 88 THR A C 1
ATOM 674 O O . THR A 1 88 ? 4.265 9.692 -2.985 1.00 98.25 88 THR A O 1
ATOM 677 N N . VAL A 1 89 ? 4.899 9.299 -0.872 1.00 97.31 89 VAL A N 1
ATOM 678 C CA . VAL A 1 89 ? 6.196 9.991 -0.984 1.00 97.31 89 VAL A CA 1
ATOM 679 C C . VAL A 1 89 ? 7.155 9.250 -1.915 1.00 97.31 89 VAL A C 1
ATOM 681 O O . VAL A 1 89 ? 7.892 9.895 -2.653 1.00 97.31 89 VAL A O 1
ATOM 684 N N . THR A 1 90 ? 7.130 7.915 -1.925 1.00 97.31 90 THR A N 1
ATOM 685 C CA . THR A 1 90 ? 7.962 7.105 -2.827 1.00 97.31 90 THR A CA 1
ATOM 686 C C . THR A 1 90 ? 7.633 7.366 -4.297 1.00 97.31 90 THR A C 1
ATOM 688 O O . THR A 1 90 ? 8.551 7.449 -5.112 1.00 97.31 90 THR A O 1
ATOM 691 N N . HIS A 1 91 ? 6.352 7.539 -4.635 1.00 98.19 91 HIS A N 1
ATOM 692 C CA . HIS A 1 91 ? 5.910 7.606 -6.030 1.00 98.19 91 HIS A CA 1
ATOM 693 C C . HIS A 1 91 ? 5.525 8.998 -6.533 1.00 98.19 91 HIS A C 1
ATOM 695 O O . HIS A 1 91 ? 5.492 9.217 -7.743 1.00 98.19 91 HIS A O 1
ATOM 701 N N . PHE A 1 92 ? 5.219 9.949 -5.650 1.00 97.94 92 PHE A N 1
ATOM 702 C CA . PHE A 1 92 ? 4.671 11.245 -6.047 1.00 97.94 92 PHE A CA 1
ATOM 703 C C . PHE A 1 92 ? 5.393 12.419 -5.389 1.00 97.94 92 PHE A C 1
ATOM 705 O O . PHE A 1 92 ? 5.885 12.354 -4.265 1.00 97.94 92 PHE A O 1
ATOM 712 N N . GLY A 1 93 ? 5.379 13.549 -6.096 1.00 95.25 93 GLY A N 1
ATOM 713 C CA . GLY A 1 93 ? 5.978 14.792 -5.630 1.00 95.25 93 GLY A CA 1
ATOM 714 C C . GLY A 1 93 ? 7.479 14.896 -5.923 1.00 95.25 93 GLY A C 1
ATOM 715 O O . GLY A 1 93 ? 8.047 14.062 -6.626 1.00 95.25 93 GLY A O 1
ATOM 716 N N . PRO A 1 94 ? 8.132 15.952 -5.414 1.00 94.38 94 PRO A N 1
ATOM 717 C CA . PRO A 1 94 ? 9.510 16.290 -5.776 1.00 94.38 94 PRO A CA 1
ATOM 718 C C . PRO A 1 94 ? 10.567 15.355 -5.170 1.00 94.38 94 PRO A C 1
ATOM 720 O O . PRO A 1 94 ? 11.727 15.428 -5.561 1.00 94.38 94 PRO A O 1
ATOM 723 N N . TRP A 1 95 ? 10.182 14.495 -4.222 1.00 94.00 95 TRP A N 1
ATOM 724 C CA . TRP A 1 95 ? 11.072 13.536 -3.555 1.00 94.00 95 TRP A CA 1
ATOM 725 C C . TRP A 1 95 ? 10.815 12.086 -3.971 1.00 94.00 95 TRP A C 1
ATOM 727 O O . TRP A 1 95 ? 11.335 11.178 -3.327 1.00 94.00 95 TRP A O 1
ATOM 737 N N . ALA A 1 96 ? 10.011 11.870 -5.016 1.00 96.69 96 ALA A N 1
ATOM 738 C CA . ALA A 1 96 ? 9.716 10.535 -5.508 1.00 96.69 96 ALA A CA 1
ATOM 739 C C . ALA A 1 96 ? 11.012 9.817 -5.906 1.00 96.69 96 ALA A C 1
ATOM 741 O O . ALA A 1 96 ? 11.757 10.286 -6.768 1.00 96.69 96 ALA A O 1
ATOM 742 N N . THR A 1 97 ? 11.268 8.674 -5.276 1.00 95.56 97 THR A N 1
ATOM 743 C CA . THR A 1 97 ? 12.371 7.776 -5.637 1.00 95.56 97 THR A CA 1
ATOM 744 C C . THR A 1 97 ? 11.969 6.799 -6.738 1.00 95.56 97 THR A C 1
ATOM 746 O O . THR A 1 97 ? 12.837 6.245 -7.399 1.00 95.56 97 THR A O 1
ATOM 749 N N . GLU A 1 98 ? 10.662 6.605 -6.934 1.00 96.38 98 GLU A N 1
ATOM 750 C CA . GLU A 1 98 ? 10.068 5.757 -7.968 1.00 96.38 98 GLU A CA 1
ATOM 751 C C . GLU A 1 98 ? 8.933 6.507 -8.687 1.00 96.38 98 GLU A C 1
ATOM 753 O O . GLU A 1 98 ? 7.753 6.172 -8.521 1.00 96.38 98 GLU A O 1
ATOM 758 N N . PRO A 1 99 ? 9.243 7.575 -9.441 1.00 97.62 99 PRO A N 1
ATOM 759 C CA . PRO A 1 99 ? 8.227 8.399 -10.092 1.00 97.62 99 PRO A CA 1
ATOM 760 C C . PRO A 1 99 ? 7.354 7.580 -11.062 1.00 97.62 99 PRO A C 1
ATOM 762 O O . PRO A 1 99 ? 7.763 6.509 -11.508 1.00 97.62 99 PRO A O 1
ATOM 765 N N . PRO A 1 100 ? 6.180 8.085 -11.496 1.00 97.81 100 PRO A N 1
ATOM 766 C CA . PRO A 1 100 ? 5.270 7.330 -12.365 1.00 97.81 100 PRO A CA 1
ATOM 767 C C . PRO A 1 100 ? 5.909 6.813 -13.663 1.00 97.81 100 PRO A C 1
ATOM 769 O O . PRO A 1 100 ? 5.511 5.769 -14.175 1.00 97.81 100 PRO A O 1
ATOM 772 N N . GLY A 1 101 ? 6.924 7.517 -14.180 1.00 97.38 101 GLY A N 1
ATOM 773 C CA . GLY A 1 101 ? 7.708 7.069 -15.333 1.00 97.38 101 GLY A CA 1
ATOM 774 C C . GLY A 1 101 ? 8.422 5.733 -15.103 1.00 97.38 101 GLY A C 1
ATOM 775 O O . GLY A 1 101 ? 8.485 4.926 -16.025 1.00 97.38 101 GLY A O 1
ATOM 776 N N . ASP A 1 102 ? 8.860 5.454 -13.876 1.00 97.69 102 ASP A N 1
ATOM 777 C CA . ASP A 1 102 ? 9.536 4.206 -13.511 1.00 97.69 102 ASP A CA 1
ATOM 778 C C . ASP A 1 102 ? 8.566 3.032 -13.367 1.00 97.69 102 ASP A C 1
ATOM 780 O O . ASP A 1 102 ? 9.001 1.883 -13.420 1.00 97.69 102 ASP A O 1
ATOM 784 N N . VAL A 1 103 ? 7.271 3.310 -13.191 1.00 97.62 103 VAL A N 1
ATOM 785 C CA . VAL A 1 103 ? 6.202 2.302 -13.149 1.00 97.62 103 VAL A CA 1
ATOM 786 C C . VAL A 1 103 ? 5.729 1.969 -14.564 1.00 97.62 103 VAL A C 1
ATOM 788 O O . VAL A 1 103 ? 5.586 0.802 -14.912 1.00 97.62 103 VAL A O 1
ATOM 791 N N . VAL A 1 104 ? 5.508 2.986 -15.404 1.00 98.12 104 VAL A N 1
ATOM 792 C CA . VAL A 1 104 ? 4.971 2.798 -16.764 1.00 98.12 104 VAL A CA 1
ATOM 793 C C . VAL A 1 104 ? 6.053 2.355 -17.750 1.00 98.12 104 VAL A C 1
ATOM 795 O O . VAL A 1 104 ? 5.824 1.451 -18.549 1.00 98.12 104 VAL A O 1
ATOM 798 N N . GLY A 1 105 ? 7.218 3.005 -17.713 1.00 97.69 105 GLY A N 1
ATOM 799 C CA . GLY A 1 105 ? 8.267 2.901 -18.729 1.00 97.69 105 GLY A CA 1
ATOM 800 C C . GLY A 1 105 ? 8.899 1.517 -18.930 1.00 97.69 105 GLY A C 1
ATOM 801 O O . GLY A 1 105 ? 9.209 1.198 -20.076 1.00 97.69 105 GLY A O 1
ATOM 802 N N . PRO A 1 106 ? 9.094 0.683 -17.890 1.00 97.44 106 PRO A N 1
ATOM 803 C CA . PRO A 1 106 ? 9.720 -0.632 -18.059 1.00 97.44 106 PRO A CA 1
ATOM 804 C C . PRO A 1 106 ? 8.886 -1.649 -18.846 1.00 97.44 106 PRO A C 1
ATOM 806 O O . PRO A 1 106 ? 9.425 -2.650 -19.313 1.00 97.44 106 PRO A O 1
ATOM 809 N N . TYR A 1 107 ? 7.577 -1.429 -18.988 1.00 97.94 107 TYR A N 1
ATOM 810 C CA . TYR A 1 107 ? 6.717 -2.331 -19.744 1.00 97.94 107 TYR A CA 1
ATOM 811 C C . TYR A 1 107 ? 6.849 -2.097 -21.251 1.00 97.94 107 TYR A C 1
ATOM 813 O O . TYR A 1 107 ? 6.688 -0.978 -21.732 1.00 97.94 107 TYR A O 1
ATOM 821 N N . GLU A 1 108 ? 7.020 -3.174 -22.025 1.00 95.25 108 GLU A N 1
ATOM 822 C CA . GLU A 1 108 ? 6.992 -3.105 -23.497 1.00 95.25 108 GLU A CA 1
ATOM 8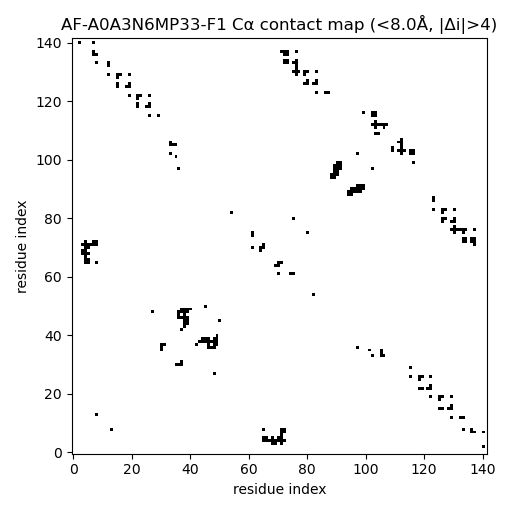23 C C . GLU A 1 108 ? 5.630 -2.626 -24.028 1.00 95.25 108 GLU A C 1
ATOM 825 O O . GLU A 1 108 ? 5.539 -1.918 -25.030 1.00 95.25 108 GLU A O 1
ATOM 830 N N . SER A 1 109 ? 4.549 -3.011 -23.342 1.00 96.88 109 SER A N 1
ATOM 831 C CA . SER A 1 109 ? 3.193 -2.579 -23.664 1.00 96.88 109 SER A CA 1
ATOM 832 C C . SER A 1 109 ? 2.807 -1.353 -22.847 1.00 96.88 109 SER A C 1
ATOM 834 O O . SER A 1 109 ? 2.673 -1.430 -21.625 1.00 96.88 109 SER A O 1
ATOM 836 N N . ALA A 1 110 ? 2.501 -0.247 -23.531 1.00 96.31 110 ALA A N 1
ATOM 837 C CA . ALA A 1 110 ? 1.975 0.959 -22.892 1.00 96.31 110 ALA A CA 1
ATOM 838 C C . ALA A 1 110 ? 0.695 0.677 -22.083 1.00 96.31 110 ALA A C 1
ATOM 840 O O . ALA A 1 110 ? 0.500 1.245 -21.011 1.00 96.31 110 ALA A O 1
ATOM 841 N N . LEU A 1 111 ? -0.164 -0.231 -22.564 1.00 98.06 111 LEU A N 1
ATOM 842 C CA . LEU A 1 111 ? -1.373 -0.621 -21.841 1.00 98.06 111 LEU A CA 1
ATOM 843 C C . LEU A 1 111 ? -1.035 -1.308 -20.512 1.00 98.06 111 LEU A C 1
ATOM 845 O O . LEU A 1 111 ? -1.668 -1.004 -19.505 1.00 98.06 111 LEU A O 1
ATOM 849 N N . ALA A 1 112 ? -0.036 -2.196 -20.499 1.00 98.00 112 ALA A N 1
ATOM 850 C CA . ALA A 1 112 ? 0.413 -2.852 -19.272 1.00 98.00 112 ALA A CA 1
ATOM 851 C C . ALA A 1 112 ? 1.008 -1.836 -18.284 1.00 98.00 112 ALA A C 1
ATOM 853 O O . ALA A 1 112 ? 0.617 -1.829 -17.119 1.00 98.00 112 ALA A O 1
ATOM 854 N N . GLY A 1 113 ? 1.849 -0.914 -18.765 1.00 98.12 113 GLY A N 1
ATOM 855 C CA . GLY A 1 113 ? 2.416 0.148 -17.932 1.00 98.12 113 GLY A CA 1
ATOM 856 C C . GLY A 1 113 ? 1.350 1.054 -17.308 1.00 98.12 113 GLY A C 1
ATOM 857 O O . GLY A 1 113 ? 1.373 1.309 -16.104 1.00 98.12 113 GLY A O 1
ATOM 858 N N . TYR A 1 114 ? 0.354 1.494 -18.082 1.00 98.44 114 TYR A N 1
ATOM 859 C CA . TYR A 1 114 ? -0.752 2.286 -17.532 1.00 98.44 114 TYR A CA 1
ATOM 860 C C . TYR A 1 114 ? -1.680 1.477 -16.621 1.00 98.44 114 TYR A C 1
ATOM 862 O O . TYR A 1 114 ? -2.229 2.045 -15.678 1.00 98.44 114 TYR A O 1
ATOM 870 N N . ALA A 1 115 ? -1.846 0.172 -16.851 1.00 98.56 115 ALA A N 1
ATOM 871 C CA . ALA A 1 115 ? -2.593 -0.697 -15.945 1.00 98.56 115 ALA A CA 1
ATOM 872 C C . ALA A 1 115 ? -1.884 -0.841 -14.587 1.00 98.56 115 ALA A C 1
ATOM 874 O O . ALA A 1 115 ? -2.538 -0.711 -13.552 1.00 98.56 115 ALA A O 1
ATOM 875 N N . ALA A 1 116 ? -0.559 -1.021 -14.579 1.00 98.44 116 ALA A N 1
ATOM 876 C CA . ALA A 1 116 ? 0.254 -1.016 -13.362 1.00 98.44 116 ALA A CA 1
ATOM 877 C C . ALA A 1 116 ? 0.158 0.328 -12.625 1.00 98.44 116 ALA A C 1
ATOM 879 O O . ALA A 1 116 ? -0.096 0.379 -11.420 1.00 98.44 116 ALA A O 1
ATOM 880 N N . PHE A 1 117 ? 0.248 1.441 -13.355 1.00 98.56 117 PHE A N 1
ATOM 881 C CA . PHE A 1 117 ? 0.084 2.762 -12.755 1.00 98.56 117 PHE A CA 1
ATOM 882 C C . PHE A 1 117 ? -1.328 2.985 -12.187 1.00 98.56 117 PHE A C 1
ATOM 884 O O . PHE A 1 117 ? -1.478 3.515 -11.087 1.00 98.56 117 PHE A O 1
ATOM 891 N N . ALA A 1 118 ? -2.376 2.530 -12.879 1.00 98.75 118 ALA A N 1
ATOM 892 C CA . ALA A 1 118 ? -3.743 2.571 -12.365 1.00 98.75 118 ALA A CA 1
ATOM 893 C C . ALA A 1 118 ? -3.910 1.709 -11.101 1.00 98.75 118 ALA A C 1
ATOM 895 O O . ALA A 1 118 ? -4.629 2.105 -10.181 1.00 98.75 118 ALA A O 1
ATOM 896 N N . TRP A 1 119 ? -3.219 0.569 -11.019 1.00 98.81 119 TRP A N 1
ATOM 897 C CA . TRP A 1 119 ? -3.179 -0.267 -9.820 1.00 98.81 119 TRP A CA 1
ATOM 898 C C . TRP A 1 119 ? -2.537 0.464 -8.635 1.00 98.81 119 TRP A C 1
ATOM 900 O O . TRP A 1 119 ? -3.108 0.470 -7.543 1.00 98.81 119 TRP A O 1
ATOM 910 N N . LEU A 1 120 ? -1.412 1.154 -8.856 1.00 98.69 120 LEU A N 1
ATOM 911 C CA . LEU A 1 120 ? -0.779 2.014 -7.850 1.00 98.69 120 LEU A CA 1
ATOM 912 C C . LEU A 1 120 ? -1.725 3.135 -7.383 1.00 98.69 120 LEU A C 1
ATOM 914 O O . LEU A 1 120 ? -1.860 3.374 -6.183 1.00 98.69 120 LEU A O 1
ATOM 918 N N . LEU A 1 121 ? -2.439 3.798 -8.297 1.00 98.81 121 LEU A N 1
ATOM 919 C CA . LEU A 1 121 ? -3.447 4.798 -7.919 1.00 98.81 121 LEU A CA 1
ATOM 920 C C . LEU A 1 121 ? -4.585 4.178 -7.090 1.00 98.81 121 LEU A C 1
ATOM 922 O O . LEU A 1 121 ? -5.042 4.784 -6.118 1.00 98.81 121 LEU A O 1
ATOM 926 N N . GLY A 1 122 ? -5.005 2.956 -7.431 1.00 98.88 122 GLY A N 1
ATOM 927 C CA . GLY A 1 122 ? -5.960 2.168 -6.652 1.00 98.88 122 GLY A CA 1
ATOM 928 C C . GLY A 1 122 ? -5.465 1.875 -5.234 1.00 98.88 122 GLY A C 1
ATOM 929 O O . GLY A 1 122 ? -6.213 2.083 -4.277 1.00 98.88 122 GLY A O 1
ATOM 930 N N . LEU A 1 123 ? -4.195 1.487 -5.081 1.00 98.81 123 LEU A N 1
ATOM 931 C CA . LEU A 1 123 ? -3.543 1.291 -3.783 1.00 98.81 123 LEU A CA 1
ATOM 932 C C . LEU A 1 123 ? -3.574 2.570 -2.938 1.00 98.81 123 LEU A C 1
ATOM 934 O O . LEU A 1 123 ? -4.037 2.546 -1.796 1.00 98.81 123 LEU A O 1
ATOM 938 N N . VAL A 1 124 ? -3.118 3.691 -3.500 1.00 98.81 124 VAL A N 1
ATOM 939 C CA . VAL A 1 124 ? -3.079 4.993 -2.815 1.00 98.81 124 VAL A CA 1
ATOM 940 C C . VAL A 1 124 ? -4.483 5.423 -2.389 1.00 98.81 124 VAL A C 1
ATOM 942 O O . VAL A 1 124 ? -4.689 5.822 -1.242 1.00 98.81 124 VAL A O 1
ATOM 945 N N . GLY A 1 125 ? -5.468 5.290 -3.282 1.00 98.81 125 GLY A N 1
ATOM 946 C CA . GLY A 1 125 ? -6.865 5.600 -2.991 1.00 98.81 125 GLY A CA 1
ATOM 947 C C . GLY A 1 125 ? -7.455 4.711 -1.893 1.00 98.81 125 GLY A C 1
ATOM 948 O O . GLY A 1 125 ? -8.090 5.218 -0.966 1.00 98.81 125 GLY A O 1
ATOM 949 N N . ALA A 1 126 ? -7.211 3.398 -1.948 1.00 98.88 126 ALA A N 1
ATOM 950 C CA . ALA A 1 126 ? -7.670 2.452 -0.933 1.00 98.88 126 ALA A CA 1
ATOM 951 C C . ALA A 1 126 ? -7.074 2.775 0.445 1.00 98.88 126 ALA A C 1
ATOM 953 O O . ALA A 1 126 ? -7.815 2.865 1.426 1.00 98.88 126 ALA A O 1
ATOM 954 N N . LEU A 1 127 ? -5.765 3.038 0.508 1.00 98.88 127 LEU A N 1
ATOM 955 C CA . LEU A 1 127 ? -5.066 3.419 1.734 1.00 98.88 127 LEU A CA 1
ATOM 956 C C . LEU A 1 127 ? -5.574 4.745 2.305 1.00 98.88 127 LEU A C 1
ATOM 958 O O . LEU A 1 127 ? -5.784 4.840 3.516 1.00 98.88 127 LEU A O 1
ATOM 962 N N . LEU A 1 128 ? -5.826 5.751 1.462 1.00 98.81 128 LEU A N 1
ATOM 963 C CA . LEU A 1 128 ? -6.400 7.026 1.894 1.00 98.81 128 LEU A CA 1
ATOM 964 C C . LEU A 1 128 ? -7.777 6.819 2.534 1.00 98.81 128 LEU A C 1
ATOM 966 O O . LEU A 1 128 ? -8.013 7.258 3.661 1.00 98.81 128 LEU A O 1
ATOM 970 N N . VAL A 1 129 ? -8.675 6.106 1.848 1.00 98.88 129 VAL A N 1
ATOM 971 C CA . VAL A 1 129 ? -10.026 5.827 2.356 1.00 98.88 129 VAL A CA 1
ATOM 972 C C . VAL A 1 129 ? -9.961 5.013 3.648 1.00 98.88 129 VAL A C 1
ATOM 974 O O . VAL A 1 129 ? -10.651 5.349 4.612 1.00 98.88 129 VAL A O 1
ATOM 977 N N . ALA A 1 130 ? -9.110 3.988 3.712 1.00 98.75 130 ALA A N 1
ATOM 978 C CA . ALA A 1 130 ? -8.927 3.162 4.901 1.00 98.75 130 ALA A CA 1
ATOM 979 C C . ALA A 1 130 ? -8.367 3.966 6.088 1.00 98.75 130 ALA A C 1
ATOM 981 O O . ALA A 1 130 ? -8.838 3.816 7.220 1.00 98.75 130 ALA A O 1
ATOM 982 N N . THR A 1 131 ? -7.427 4.879 5.834 1.00 98.75 131 THR A N 1
ATOM 983 C CA . THR A 1 131 ? -6.859 5.793 6.837 1.00 98.75 131 THR A CA 1
ATOM 984 C C . THR A 1 131 ? -7.916 6.764 7.355 1.00 98.75 131 THR A C 1
ATOM 986 O O . THR A 1 131 ? -8.149 6.856 8.559 1.00 98.75 131 THR A O 1
ATOM 989 N N . CYS A 1 132 ? -8.633 7.454 6.467 1.00 98.69 132 CYS A N 1
ATOM 990 C CA . CYS A 1 132 ? -9.704 8.361 6.874 1.00 98.69 132 CYS A CA 1
ATOM 991 C C . CYS A 1 132 ? -10.794 7.618 7.656 1.00 98.69 132 CYS A C 1
ATOM 993 O O . CYS A 1 132 ? -11.238 8.088 8.704 1.00 98.69 132 CYS A O 1
ATOM 995 N N . TYR A 1 133 ? -11.203 6.438 7.187 1.00 98.44 133 TYR A N 1
ATOM 996 C CA . TYR A 1 133 ? -12.235 5.649 7.847 1.00 98.44 133 TYR A CA 1
ATOM 997 C C . TYR A 1 133 ? -11.798 5.162 9.233 1.00 98.44 133 TYR A C 1
ATOM 999 O O . TYR A 1 133 ? -12.557 5.293 10.192 1.00 98.44 133 TYR A O 1
ATOM 1007 N N . SER A 1 134 ? -10.567 4.670 9.377 1.00 98.00 134 SER A N 1
ATOM 1008 C CA . SER A 1 134 ? -10.023 4.254 10.677 1.00 98.00 134 SER A CA 1
ATOM 1009 C C . SER A 1 134 ? -9.896 5.424 11.659 1.00 98.00 134 SER A C 1
ATOM 1011 O O . SER A 1 134 ? -10.295 5.275 12.814 1.00 98.00 134 SER A O 1
ATOM 1013 N N . VAL A 1 135 ? -9.479 6.617 11.216 1.00 97.94 135 VAL A N 1
ATOM 1014 C CA . VAL A 1 135 ? -9.493 7.836 12.051 1.00 97.94 135 VAL A CA 1
ATOM 1015 C C . VAL A 1 135 ? -10.914 8.189 12.497 1.00 97.94 135 VAL A C 1
ATOM 1017 O O . VAL A 1 135 ? -11.143 8.479 13.672 1.00 97.94 135 VAL A O 1
ATOM 1020 N N . LEU A 1 136 ? -11.894 8.139 11.590 1.00 96.88 136 LEU A N 1
ATOM 1021 C CA . LEU A 1 136 ? -13.296 8.400 11.930 1.00 96.88 136 LEU A CA 1
ATOM 1022 C C . LEU A 1 136 ? -13.822 7.401 12.967 1.00 96.88 136 LEU A C 1
ATOM 1024 O O . LEU A 1 136 ? -14.500 7.802 13.913 1.00 96.88 136 LEU A O 1
ATOM 1028 N N . ARG A 1 137 ? -13.503 6.111 12.815 1.00 95.38 137 ARG A N 1
ATOM 1029 C CA . ARG A 1 137 ? -13.861 5.066 13.784 1.00 95.38 137 ARG A CA 1
ATOM 1030 C C . ARG A 1 137 ? -13.179 5.287 15.128 1.00 95.38 137 ARG A C 1
ATOM 1032 O O . ARG A 1 137 ? -13.843 5.183 16.154 1.00 95.38 137 ARG A O 1
ATOM 1039 N N . TRP A 1 138 ? -11.899 5.655 15.126 1.00 94.50 138 TRP A N 1
ATOM 1040 C CA . TRP A 1 138 ? -11.158 5.962 16.345 1.00 94.50 138 TRP A CA 1
ATOM 1041 C C . TRP A 1 138 ? -11.819 7.108 17.115 1.00 94.50 138 TRP A C 1
ATOM 1043 O O . TRP A 1 138 ? -12.145 6.942 18.286 1.00 94.50 138 TRP A O 1
ATOM 1053 N N . ARG A 1 139 ? -12.137 8.222 16.447 1.00 93.19 139 ARG A N 1
ATOM 1054 C CA . ARG A 1 139 ? -12.761 9.396 17.084 1.00 93.19 139 ARG A CA 1
ATOM 1055 C C . ARG A 1 139 ? -14.184 9.170 17.597 1.00 93.19 139 ARG A C 1
ATOM 1057 O O . ARG A 1 139 ? -14.640 9.941 18.427 1.00 93.19 139 ARG A O 1
ATOM 1064 N N . ARG A 1 140 ? -14.911 8.179 17.073 1.00 87.31 140 ARG A N 1
ATOM 1065 C CA . ARG A 1 140 ? -16.283 7.852 17.515 1.00 87.31 140 ARG A CA 1
ATOM 1066 C C . ARG A 1 140 ? -16.322 6.901 18.711 1.00 87.31 140 ARG A C 1
ATOM 1068 O O . ARG A 1 140 ? -17.375 6.749 19.327 1.00 87.31 140 ARG A O 1
ATOM 1075 N N . VAL A 1 141 ? -15.219 6.204 18.971 1.00 75.00 141 VAL A N 1
ATOM 1076 C CA . VAL A 1 141 ? -15.131 5.178 20.018 1.00 75.00 141 VAL A CA 1
ATOM 1077 C C . VAL A 1 141 ? -14.238 5.621 21.181 1.00 75.00 141 VAL A C 1
ATOM 1079 O O . VAL A 1 141 ? -14.475 5.154 22.297 1.00 75.00 141 VAL A O 1
ATOM 1082 N N . ALA A 1 142 ? -13.280 6.525 20.935 1.00 60.69 142 ALA A N 1
ATOM 1083 C CA . ALA A 1 142 ? -12.575 7.299 21.963 1.00 60.69 142 ALA A CA 1
ATOM 1084 C C . ALA A 1 142 ? -13.542 8.204 22.738 1.00 60.69 142 ALA A C 1
ATOM 1086 O O . ALA A 1 142 ? -13.366 8.294 23.971 1.00 60.69 142 ALA A O 1
#